Protein AF-A0A7S0JET3-F1 (afdb_monomer_lite)

pLDDT: mean 70.34, std 20.77, range [28.3, 95.25]

Organism: NCBI:txid127549

Structure (mmCIF, N/CA/C/O backbone):
data_AF-A0A7S0JET3-F1
#
_entry.id   AF-A0A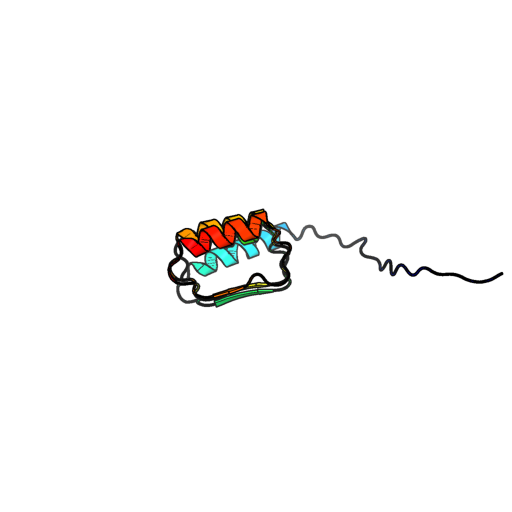7S0JET3-F1
#
loop_
_atom_site.group_PDB
_atom_site.id
_atom_site.type_symbol
_atom_site.label_atom_id
_atom_site.label_alt_id
_atom_site.label_comp_id
_atom_site.label_asym_id
_atom_site.label_entity_id
_atom_site.label_seq_id
_atom_site.pdbx_PDB_ins_code
_atom_site.Cartn_x
_atom_site.Cartn_y
_atom_site.Cartn_z
_atom_site.occupancy
_atom_site.B_iso_or_equiv
_atom_site.auth_seq_id
_atom_site.auth_comp_id
_atom_site.auth_asym_id
_atom_site.auth_atom_id
_atom_site.pdbx_PDB_model_num
ATOM 1 N N . GLU A 1 1 ? 17.717 -19.285 -49.841 1.00 39.00 1 GLU A N 1
ATOM 2 C CA . GLU A 1 1 ? 16.329 -19.580 -49.416 1.00 39.00 1 GLU A CA 1
ATOM 3 C C . GLU A 1 1 ? 15.743 -18.406 -48.615 1.00 39.00 1 GLU A C 1
ATOM 5 O O . GLU A 1 1 ? 16.458 -17.441 -48.375 1.00 39.00 1 GLU A O 1
ATOM 10 N N . VAL A 1 2 ? 14.463 -18.497 -48.237 1.00 48.03 2 VAL A N 1
ATOM 11 C CA . VAL A 1 2 ? 13.688 -17.715 -47.233 1.00 48.03 2 VAL A CA 1
ATOM 12 C C . VAL A 1 2 ? 12.661 -18.718 -46.651 1.00 48.03 2 VAL A C 1
ATOM 14 O O . VAL A 1 2 ? 12.341 -19.650 -47.400 1.00 48.03 2 VAL A O 1
ATOM 17 N N . PRO A 1 3 ? 12.120 -18.625 -45.409 1.00 49.12 3 PRO A N 1
ATOM 18 C CA . PRO A 1 3 ? 12.039 -17.499 -44.453 1.00 49.12 3 PRO A CA 1
ATOM 19 C C . PRO A 1 3 ? 13.204 -17.539 -43.404 1.00 49.12 3 PRO A C 1
ATOM 21 O O . PRO A 1 3 ? 14.259 -18.043 -43.778 1.00 49.12 3 PRO A O 1
ATOM 24 N N . ALA A 1 4 ? 13.192 -17.006 -42.163 1.00 41.25 4 ALA A N 1
ATOM 25 C CA . ALA A 1 4 ? 12.106 -16.522 -41.291 1.00 41.25 4 ALA A CA 1
ATOM 26 C C . ALA A 1 4 ? 12.525 -15.512 -40.182 1.00 41.25 4 ALA A C 1
ATOM 28 O O . ALA A 1 4 ? 13.652 -15.025 -40.158 1.00 41.25 4 ALA A O 1
ATOM 29 N N . ASP A 1 5 ? 11.540 -15.227 -39.324 1.00 39.62 5 ASP A N 1
ATOM 30 C CA . ASP A 1 5 ? 11.409 -14.401 -38.106 1.00 39.62 5 ASP A CA 1
ATOM 31 C C . ASP A 1 5 ? 12.553 -14.517 -37.065 1.00 39.62 5 ASP A C 1
ATOM 33 O O . ASP A 1 5 ? 13.194 -15.557 -36.949 1.00 39.62 5 ASP A O 1
ATOM 37 N N . GLU A 1 6 ? 12.884 -13.481 -36.279 1.00 42.69 6 GLU A N 1
ATOM 38 C CA . GLU A 1 6 ? 12.016 -12.918 -35.224 1.00 42.69 6 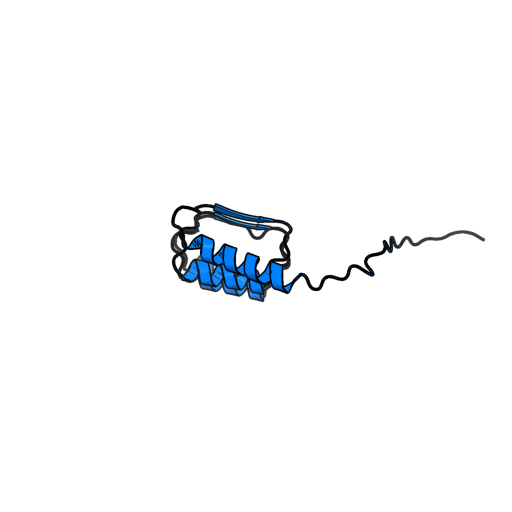GLU A CA 1
ATOM 39 C C . GLU A 1 6 ? 12.308 -11.429 -34.921 1.00 42.69 6 GLU A C 1
ATOM 41 O O . GLU A 1 6 ? 13.459 -10.985 -34.950 1.00 42.69 6 GLU A O 1
ATOM 46 N N . GLU A 1 7 ? 11.271 -10.640 -34.609 1.00 43.59 7 GLU A N 1
ATOM 47 C CA . GLU A 1 7 ? 11.440 -9.242 -34.194 1.00 43.59 7 GLU A CA 1
ATOM 48 C C . GLU A 1 7 ? 11.948 -9.118 -32.753 1.00 43.59 7 GLU A C 1
ATOM 50 O O . GLU A 1 7 ? 11.353 -9.643 -31.813 1.00 43.59 7 GLU A O 1
ATOM 55 N N . ALA A 1 8 ? 12.960 -8.274 -32.554 1.00 38.47 8 ALA A N 1
ATOM 56 C CA . ALA A 1 8 ? 13.244 -7.675 -31.258 1.00 38.47 8 ALA A CA 1
ATOM 57 C C . ALA A 1 8 ? 13.442 -6.165 -31.430 1.00 38.47 8 ALA A C 1
ATOM 59 O O . ALA A 1 8 ? 14.510 -5.700 -31.832 1.00 38.47 8 ALA A O 1
ATOM 60 N N . HIS A 1 9 ? 12.407 -5.390 -31.093 1.00 35.44 9 HIS A N 1
ATOM 61 C CA . HIS A 1 9 ? 12.462 -3.930 -30.970 1.00 35.44 9 HIS A CA 1
ATOM 62 C C . HIS A 1 9 ? 13.376 -3.507 -29.797 1.00 35.44 9 HIS A C 1
ATOM 64 O O . HIS A 1 9 ? 12.923 -3.030 -28.757 1.00 35.44 9 HIS A O 1
ATOM 70 N N . GLY A 1 10 ? 14.690 -3.662 -29.972 1.00 33.66 10 GLY A N 1
ATOM 71 C CA . GLY A 1 10 ? 15.734 -3.198 -29.058 1.00 33.66 10 GLY A CA 1
ATOM 72 C C . GLY A 1 10 ? 15.927 -1.683 -29.125 1.00 33.66 10 GLY A C 1
ATOM 73 O O . GLY A 1 10 ? 16.995 -1.206 -29.501 1.00 33.66 10 GLY A O 1
ATOM 74 N N . SER A 1 11 ? 14.887 -0.911 -28.800 1.00 34.38 11 SER A N 1
ATOM 75 C CA . SER A 1 11 ? 14.970 0.550 -28.764 1.00 34.38 11 SER A CA 1
ATOM 76 C C . SER A 1 11 ? 15.827 1.013 -27.586 1.00 34.38 11 SER A C 1
ATOM 78 O O . SER A 1 11 ? 15.315 1.136 -26.477 1.00 34.38 11 SER A O 1
ATOM 80 N N . ALA A 1 12 ? 17.102 1.293 -27.868 1.00 34.59 12 ALA A N 1
ATOM 81 C CA . ALA A 1 12 ? 17.967 2.277 -27.208 1.00 34.59 12 ALA A CA 1
ATOM 82 C C . ALA A 1 12 ? 17.445 2.825 -25.859 1.00 34.59 12 ALA A C 1
ATOM 84 O O . ALA A 1 12 ? 16.928 3.938 -25.778 1.00 34.59 12 ALA A O 1
ATOM 85 N N . ALA A 1 13 ? 17.595 2.018 -24.807 1.00 40.03 13 ALA A N 1
ATOM 86 C CA . ALA A 1 13 ? 17.415 2.420 -23.410 1.00 40.03 13 ALA A CA 1
ATOM 87 C C . ALA A 1 13 ? 18.743 2.366 -22.629 1.00 40.03 13 ALA A C 1
ATOM 89 O O . ALA A 1 13 ? 18.749 2.403 -21.399 1.00 40.03 13 ALA A O 1
ATOM 90 N N . ASP A 1 14 ? 19.859 2.282 -23.356 1.00 40.56 14 ASP A N 1
ATOM 91 C CA . ASP A 1 14 ? 21.177 2.616 -22.835 1.00 40.56 14 ASP A CA 1
ATOM 92 C C . ASP A 1 14 ? 21.377 4.138 -22.898 1.00 40.56 14 ASP A C 1
ATOM 94 O O . ASP A 1 14 ? 20.822 4.813 -23.764 1.00 40.56 14 ASP A O 1
ATOM 98 N N . GLU A 1 15 ? 22.162 4.661 -21.960 1.00 37.97 15 GLU A N 1
ATOM 99 C CA . GLU A 1 15 ? 22.495 6.085 -21.808 1.00 37.97 15 GLU A CA 1
ATOM 100 C C . GLU A 1 15 ? 21.332 7.083 -21.605 1.00 37.97 15 GLU A C 1
ATOM 102 O O . GLU A 1 15 ? 21.030 7.922 -22.452 1.00 37.97 15 GLU A O 1
ATOM 107 N N . LEU A 1 16 ? 20.841 7.179 -20.362 1.00 31.09 16 LEU A N 1
ATOM 108 C CA . LEU A 1 16 ? 20.594 8.505 -19.776 1.00 31.09 16 LEU A CA 1
ATOM 109 C C . LEU A 1 16 ? 21.105 8.588 -18.333 1.00 31.09 16 LEU A C 1
ATOM 111 O O . LEU A 1 16 ? 20.449 8.205 -17.366 1.00 31.09 16 LEU A O 1
ATOM 115 N N . HIS A 1 17 ? 22.308 9.152 -18.209 1.00 35.56 17 HIS A N 1
ATOM 116 C CA . HIS A 1 17 ? 22.865 9.677 -16.965 1.00 35.56 17 HIS A CA 1
ATOM 117 C C . HIS A 1 17 ? 21.831 10.500 -16.180 1.00 35.56 17 HIS A C 1
ATOM 119 O O . HIS A 1 17 ? 21.273 11.458 -16.720 1.00 35.56 17 HIS A O 1
ATOM 125 N N . CYS A 1 18 ? 21.716 10.277 -14.866 1.00 28.30 18 CYS A N 1
ATOM 126 C CA . CYS A 1 18 ? 21.338 11.365 -13.963 1.00 28.30 18 CYS A CA 1
ATOM 127 C C . CYS A 1 18 ? 21.788 11.162 -12.512 1.00 28.30 18 CYS A C 1
ATOM 129 O O . CYS A 1 18 ? 21.158 10.453 -11.734 1.00 28.30 18 CYS A O 1
ATOM 131 N N . GLY A 1 19 ? 22.752 11.977 -12.072 1.00 30.52 19 GLY A N 1
ATOM 132 C CA . GLY A 1 19 ? 22.982 12.281 -10.650 1.00 30.52 19 GLY A CA 1
ATOM 133 C C . GLY A 1 19 ? 21.845 13.086 -9.986 1.00 30.52 19 GLY A C 1
ATOM 134 O O . GLY A 1 19 ? 22.096 13.840 -9.048 1.00 30.52 19 GLY A O 1
ATOM 135 N N . GLY A 1 20 ? 20.610 12.974 -10.492 1.00 36.34 20 GLY A N 1
ATOM 136 C CA . GLY A 1 20 ? 19.420 13.711 -10.059 1.00 36.34 20 GLY A CA 1
ATOM 137 C C . GLY A 1 20 ? 18.574 13.002 -8.996 1.00 36.34 20 GLY A C 1
ATOM 138 O O . GLY A 1 20 ? 17.747 13.650 -8.351 1.00 36.34 20 GLY A O 1
ATOM 139 N N . GLU A 1 21 ? 18.793 11.705 -8.755 1.00 41.59 21 GLU A N 1
ATOM 140 C CA . GLU A 1 21 ? 17.960 10.904 -7.841 1.00 41.59 21 GLU A CA 1
ATOM 141 C C . GLU A 1 21 ? 17.940 11.463 -6.410 1.00 41.59 21 GLU A C 1
ATOM 143 O O . GLU A 1 21 ? 16.873 11.609 -5.814 1.00 41.59 21 GLU A O 1
ATOM 148 N N . ARG A 1 22 ? 19.087 11.946 -5.911 1.00 41.03 22 ARG A N 1
ATOM 149 C CA . ARG A 1 22 ? 19.202 12.581 -4.582 1.00 41.03 22 ARG A CA 1
ATOM 150 C C . ARG A 1 22 ? 18.405 13.885 -4.424 1.00 41.03 22 ARG A C 1
ATOM 152 O O . ARG A 1 22 ? 18.215 14.347 -3.300 1.00 41.03 22 ARG A O 1
ATOM 159 N N . ARG A 1 23 ? 17.930 14.504 -5.515 1.00 40.03 23 ARG A N 1
ATOM 160 C CA . ARG A 1 23 ? 17.031 15.675 -5.459 1.00 40.03 23 ARG A CA 1
ATOM 161 C C . ARG A 1 23 ? 15.559 15.259 -5.458 1.00 40.03 23 ARG A C 1
ATOM 163 O O . ARG A 1 23 ? 14.761 15.870 -4.751 1.00 40.03 23 ARG A O 1
ATOM 170 N N . LEU A 1 24 ? 15.225 14.201 -6.197 1.00 44.16 24 LEU A N 1
ATOM 171 C CA . LEU A 1 24 ? 13.894 13.592 -6.213 1.00 44.16 24 LEU A CA 1
ATOM 172 C C . LEU A 1 24 ? 13.561 12.911 -4.885 1.00 44.16 24 LEU A C 1
ATOM 174 O O . LEU A 1 24 ? 12.431 13.013 -4.428 1.00 44.16 24 LEU A O 1
ATOM 178 N N . GLU A 1 25 ? 14.533 12.285 -4.227 1.00 45.00 25 GLU A N 1
ATOM 179 C CA . GLU A 1 25 ? 14.326 11.620 -2.939 1.00 45.00 25 GLU A CA 1
ATOM 180 C C . GLU A 1 25 ? 13.880 12.601 -1.842 1.00 45.00 25 GLU A C 1
ATOM 182 O O . GLU A 1 25 ? 12.903 12.343 -1.147 1.00 45.00 25 GLU A O 1
ATOM 187 N N . ARG A 1 26 ? 14.472 13.804 -1.785 1.00 41.25 26 ARG A N 1
ATOM 188 C CA . ARG A 1 26 ? 14.042 14.864 -0.851 1.00 41.25 26 ARG A CA 1
ATOM 189 C C . ARG A 1 26 ? 12.635 15.395 -1.163 1.00 41.25 26 ARG A C 1
ATOM 191 O O . ARG A 1 26 ? 11.916 15.757 -0.239 1.00 41.25 26 ARG A O 1
ATOM 198 N N . LEU A 1 27 ? 12.222 15.405 -2.435 1.00 45.38 27 LEU A N 1
ATOM 199 C CA . LEU A 1 27 ? 10.849 15.736 -2.851 1.00 45.38 27 LEU A CA 1
ATOM 200 C C . LEU A 1 27 ? 9.851 14.606 -2.535 1.00 45.38 27 LEU A C 1
ATOM 202 O O . LEU A 1 27 ? 8.736 14.889 -2.104 1.00 45.38 27 LEU A O 1
ATOM 206 N N . ARG A 1 28 ? 10.254 13.335 -2.675 1.00 50.78 28 ARG A N 1
ATOM 207 C CA . ARG A 1 28 ? 9.461 12.162 -2.261 1.00 50.78 28 ARG A CA 1
ATOM 208 C C . ARG A 1 28 ? 9.213 12.173 -0.750 1.00 50.78 28 ARG A C 1
ATOM 210 O O . ARG A 1 28 ? 8.076 11.990 -0.329 1.00 50.78 28 ARG A O 1
ATOM 217 N N . THR A 1 29 ? 10.232 12.468 0.062 1.00 48.81 29 THR A N 1
ATOM 218 C CA . THR A 1 29 ? 10.069 12.632 1.519 1.00 48.81 29 THR A CA 1
ATOM 219 C C . THR A 1 29 ? 9.238 13.872 1.870 1.00 48.81 29 THR A C 1
ATOM 221 O O . THR A 1 29 ? 8.430 13.823 2.794 1.00 48.81 29 THR A O 1
ATOM 224 N N . ALA A 1 30 ? 9.367 14.972 1.118 1.00 46.84 30 ALA A N 1
ATOM 225 C CA . ALA A 1 30 ? 8.547 16.168 1.326 1.00 46.84 30 ALA A CA 1
ATOM 226 C C . ALA A 1 30 ? 7.049 15.923 1.070 1.00 46.84 30 ALA A C 1
ATOM 228 O O . ALA A 1 30 ? 6.227 16.511 1.761 1.00 46.84 30 ALA A O 1
ATOM 229 N N . ALA A 1 31 ? 6.676 15.024 0.151 1.00 52.41 31 ALA A N 1
ATOM 230 C CA . ALA A 1 31 ? 5.278 14.626 -0.023 1.00 52.41 31 ALA A CA 1
ATOM 231 C C . ALA A 1 31 ? 4.706 13.955 1.242 1.00 52.41 31 ALA A C 1
ATOM 233 O O . ALA A 1 31 ? 3.592 14.276 1.637 1.00 52.41 31 ALA A O 1
ATOM 234 N N . ALA A 1 32 ? 5.482 13.102 1.923 1.00 50.78 32 ALA A N 1
ATOM 235 C CA . ALA A 1 32 ? 5.079 12.508 3.203 1.00 50.78 32 ALA A CA 1
ATOM 236 C C . ALA A 1 32 ? 4.972 13.550 4.337 1.00 50.78 32 ALA A C 1
ATOM 238 O O . ALA A 1 32 ? 4.097 13.437 5.188 1.00 50.78 32 ALA A O 1
ATOM 239 N N . LEU A 1 33 ? 5.796 14.605 4.319 1.00 45.06 33 LEU A N 1
ATOM 240 C CA . LEU A 1 33 ? 5.671 15.747 5.242 1.00 45.06 33 LEU A CA 1
ATOM 241 C C . LEU A 1 33 ? 4.503 16.688 4.891 1.00 45.06 33 LEU A C 1
ATOM 243 O O . LEU A 1 33 ? 3.995 17.383 5.762 1.00 45.06 33 LEU A O 1
ATOM 247 N N . LEU A 1 34 ? 4.029 16.699 3.644 1.00 49.50 34 LEU A N 1
ATOM 248 C CA . LEU A 1 34 ? 2.820 17.432 3.246 1.00 49.50 34 LEU A CA 1
ATOM 249 C C . LEU A 1 34 ? 1.521 16.690 3.615 1.00 49.50 34 LEU A C 1
ATOM 251 O O . LEU A 1 34 ? 0.450 17.284 3.534 1.00 49.50 34 LEU A O 1
ATOM 255 N N . LEU A 1 35 ? 1.591 15.428 4.065 1.00 50.97 35 LEU A N 1
ATOM 256 C CA . LEU A 1 35 ? 0.440 14.705 4.630 1.00 50.97 35 LEU A CA 1
ATOM 257 C C . LEU A 1 35 ? 0.085 15.153 6.059 1.00 50.97 35 LEU A C 1
ATOM 259 O O . LEU A 1 35 ? -1.033 14.889 6.496 1.00 50.97 35 LEU A O 1
ATOM 263 N N . SER A 1 36 ? 0.994 15.818 6.787 1.00 45.56 36 SER A N 1
ATOM 264 C CA . SER A 1 36 ? 0.686 16.359 8.122 1.00 45.56 36 SER A CA 1
ATOM 265 C C . SER A 1 36 ? -0.067 17.694 8.092 1.00 45.56 36 SER A C 1
ATOM 267 O O . SER A 1 36 ? -0.553 18.130 9.132 1.00 45.56 36 SER A O 1
ATOM 269 N N . ASP A 1 37 ? -0.198 18.332 6.925 1.00 45.53 37 ASP A N 1
ATOM 270 C CA . ASP A 1 37 ? -1.045 19.515 6.760 1.00 45.53 37 ASP A CA 1
ATOM 271 C C . ASP A 1 37 ? -2.492 19.073 6.470 1.00 45.53 37 ASP A C 1
ATOM 273 O O . ASP A 1 37 ? -2.779 18.396 5.477 1.00 45.53 37 ASP A O 1
ATOM 277 N N . ALA A 1 38 ? -3.403 19.404 7.389 1.00 50.09 38 ALA A N 1
ATOM 278 C CA . ALA A 1 38 ? -4.638 18.659 7.676 1.00 50.09 38 ALA A CA 1
ATOM 279 C C . ALA A 1 38 ? -5.789 18.796 6.647 1.00 50.09 38 ALA A C 1
ATOM 281 O O . ALA A 1 38 ? -6.965 18.721 7.005 1.00 50.09 38 ALA A O 1
ATOM 282 N N . LEU A 1 39 ? -5.472 19.007 5.368 1.00 51.56 39 LEU A N 1
ATOM 283 C CA . LEU A 1 39 ? -6.435 19.198 4.275 1.00 51.56 39 LEU A CA 1
ATOM 284 C C . LEU A 1 39 ? -6.253 18.225 3.096 1.00 51.56 39 LEU A C 1
ATOM 286 O O . LEU A 1 39 ? -7.118 18.168 2.222 1.00 51.56 39 LEU A O 1
ATOM 290 N N . CYS A 1 40 ? -5.171 17.439 3.045 1.00 55.69 40 CYS A N 1
ATOM 291 C CA . CYS A 1 40 ? -4.895 16.547 1.912 1.00 55.69 40 CYS A CA 1
ATOM 292 C C . CYS A 1 40 ? -5.690 15.225 1.982 1.00 55.69 40 CYS A C 1
ATOM 294 O O . CYS A 1 40 ? -5.1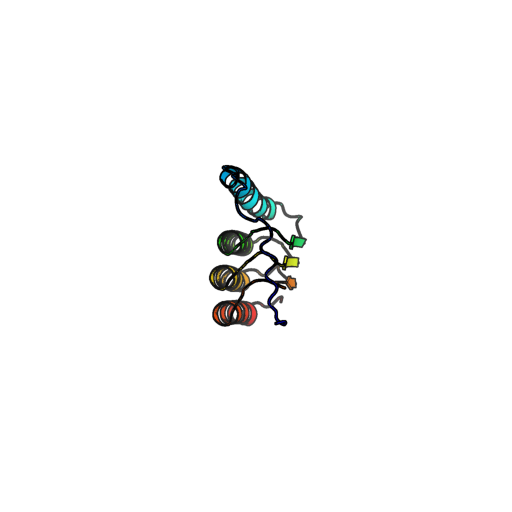42 14.143 2.174 1.00 55.69 40 CYS A O 1
ATOM 296 N N . THR A 1 41 ? -7.011 15.295 1.793 1.00 65.56 41 THR A N 1
ATOM 297 C CA . THR A 1 41 ? -7.921 14.137 1.916 1.00 65.56 41 THR A CA 1
ATOM 298 C C . THR A 1 41 ? -7.745 13.079 0.818 1.00 65.56 41 THR A C 1
ATOM 300 O O . THR A 1 41 ? -8.297 11.982 0.930 1.00 65.56 41 THR A O 1
ATOM 303 N N . ARG A 1 42 ? -7.031 13.392 -0.275 1.00 69.75 42 ARG A N 1
ATOM 304 C CA . ARG A 1 42 ? -6.810 12.487 -1.415 1.00 69.75 42 ARG A CA 1
ATOM 305 C C . ARG A 1 42 ? -5.374 12.576 -1.934 1.00 69.75 42 ARG A C 1
ATOM 307 O O . ARG A 1 42 ? -4.999 13.586 -2.522 1.00 69.75 42 ARG A O 1
ATOM 314 N N . LEU A 1 43 ? -4.616 11.490 -1.808 1.00 74.62 43 LEU A N 1
ATOM 315 C CA . LEU A 1 43 ? -3.294 11.323 -2.407 1.00 74.62 43 LEU A CA 1
ATOM 316 C C . LEU A 1 43 ? -3.392 10.429 -3.651 1.00 74.62 43 LEU A C 1
ATOM 318 O O . LEU A 1 43 ? -3.873 9.298 -3.579 1.00 74.62 43 LEU A O 1
ATOM 322 N N . HIS A 1 44 ? -2.922 10.924 -4.797 1.00 74.06 44 HIS A N 1
ATOM 323 C CA . HIS A 1 44 ? -2.836 10.149 -6.036 1.00 74.06 44 HIS A CA 1
ATOM 324 C C . HIS A 1 44 ? -1.410 10.201 -6.588 1.00 74.06 44 HIS A C 1
ATOM 326 O O . HIS A 1 44 ? -0.922 11.253 -6.992 1.00 74.06 44 HIS A O 1
ATOM 332 N N . LEU A 1 45 ? -0.759 9.045 -6.625 1.00 71.75 45 LEU A N 1
ATOM 333 C CA . LEU A 1 45 ? 0.569 8.826 -7.176 1.00 71.75 45 LEU A CA 1
ATOM 334 C C . LEU A 1 45 ? 0.417 7.868 -8.358 1.00 71.75 45 LEU A C 1
ATOM 336 O O . LEU A 1 45 ? -0.050 6.744 -8.195 1.00 71.75 45 LEU A O 1
ATOM 340 N N . SER A 1 46 ? 0.769 8.330 -9.555 1.00 69.81 46 SER A N 1
ATOM 341 C CA . SER A 1 46 ? 0.684 7.548 -10.789 1.00 69.81 46 SER A CA 1
ATOM 342 C C . SER A 1 46 ? 1.974 7.678 -11.574 1.00 69.81 46 SER A C 1
ATOM 344 O O . SER A 1 46 ? 2.486 8.786 -11.730 1.00 69.81 46 SER A O 1
ATOM 346 N N . SER A 1 47 ? 2.468 6.558 -12.106 1.00 59.00 47 SER A N 1
ATOM 347 C CA . SER A 1 47 ? 3.571 6.521 -13.083 1.00 59.00 47 SER A CA 1
ATOM 348 C C . SER A 1 47 ? 4.873 7.193 -12.609 1.00 59.00 47 SER A C 1
ATOM 350 O O . SER A 1 47 ? 5.728 7.567 -13.409 1.00 59.00 47 SER A O 1
ATOM 352 N N . THR A 1 48 ? 5.044 7.334 -11.294 1.00 63.38 48 THR A N 1
ATOM 353 C CA . THR A 1 48 ? 6.286 7.750 -10.641 1.00 63.38 48 THR A CA 1
ATOM 354 C C . THR A 1 48 ? 6.968 6.524 -10.040 1.00 63.38 48 THR A C 1
ATOM 356 O O . THR A 1 48 ? 6.300 5.644 -9.500 1.00 63.38 48 THR A O 1
ATOM 359 N N . MET A 1 49 ? 8.303 6.459 -10.082 1.00 61.44 49 MET A N 1
ATOM 360 C CA . MET A 1 49 ? 9.061 5.425 -9.361 1.00 61.44 49 MET A CA 1
ATOM 361 C C . MET A 1 49 ? 9.002 5.683 -7.847 1.00 61.44 49 MET A C 1
ATOM 363 O O . MET A 1 49 ? 9.932 6.239 -7.268 1.00 61.44 49 MET A O 1
ATOM 367 N N . VAL A 1 50 ? 7.884 5.331 -7.211 1.00 74.06 50 VAL A N 1
ATOM 368 C CA . VAL A 1 50 ? 7.733 5.351 -5.746 1.00 74.06 50 VAL A CA 1
ATOM 369 C C . VAL A 1 50 ? 8.542 4.200 -5.149 1.00 74.06 50 VAL A C 1
ATOM 371 O O . VAL A 1 50 ? 9.310 4.413 -4.212 1.00 74.06 50 VAL A O 1
ATOM 374 N N . GLY A 1 51 ? 8.407 3.003 -5.734 1.00 81.69 51 GLY A N 1
ATOM 375 C CA . GLY A 1 51 ? 9.042 1.783 -5.244 1.00 81.69 51 GLY A CA 1
ATOM 376 C C . GLY A 1 51 ? 8.611 1.408 -3.824 1.00 81.69 51 GLY A C 1
ATOM 377 O O . GLY A 1 51 ? 7.737 2.037 -3.223 1.00 81.69 51 GLY A O 1
ATOM 378 N N . ASP A 1 52 ? 9.269 0.395 -3.265 1.00 84.25 52 ASP A N 1
ATOM 379 C CA . ASP A 1 52 ? 9.012 -0.041 -1.890 1.00 84.25 52 ASP A CA 1
ATOM 380 C C . ASP A 1 52 ? 9.394 1.027 -0.860 1.00 84.25 52 ASP A C 1
ATOM 382 O O . ASP A 1 52 ? 8.648 1.258 0.087 1.00 84.25 52 ASP A O 1
ATOM 386 N N . THR A 1 53 ? 10.494 1.755 -1.078 1.00 84.12 53 THR A N 1
ATOM 387 C CA . THR A 1 53 ? 10.952 2.831 -0.182 1.00 84.12 53 THR A CA 1
ATOM 388 C C . THR A 1 53 ? 9.922 3.955 -0.052 1.00 84.12 53 THR A C 1
ATOM 390 O O . THR A 1 53 ? 9.652 4.432 1.050 1.00 84.12 53 THR A O 1
ATOM 393 N N . GLY A 1 54 ? 9.311 4.379 -1.163 1.00 81.75 54 GLY A N 1
ATOM 394 C CA . GLY A 1 54 ? 8.271 5.404 -1.133 1.00 81.75 54 GLY A CA 1
ATOM 395 C C . GLY A 1 54 ? 6.950 4.888 -0.556 1.00 81.75 54 GLY A C 1
ATOM 396 O O . GLY A 1 54 ? 6.289 5.617 0.178 1.00 81.75 54 GLY A O 1
ATOM 397 N N . ALA A 1 55 ? 6.589 3.626 -0.814 1.00 85.06 55 ALA A N 1
ATOM 398 C CA . ALA A 1 55 ? 5.427 2.990 -0.193 1.00 85.06 55 ALA A CA 1
ATOM 399 C C . ALA A 1 55 ? 5.597 2.856 1.331 1.00 85.06 55 ALA A C 1
ATOM 401 O O . ALA A 1 55 ? 4.655 3.123 2.074 1.00 85.06 55 ALA A O 1
ATOM 402 N N . ALA A 1 56 ? 6.809 2.553 1.806 1.00 86.31 56 ALA A N 1
ATOM 403 C CA . ALA A 1 56 ? 7.139 2.544 3.227 1.00 86.31 56 ALA A CA 1
ATOM 404 C C . ALA A 1 56 ? 7.032 3.938 3.863 1.00 86.31 56 ALA A C 1
ATOM 406 O O . ALA A 1 56 ? 6.429 4.072 4.924 1.00 86.31 56 ALA A O 1
ATOM 407 N N . ALA A 1 57 ? 7.520 4.990 3.195 1.00 82.19 57 ALA A N 1
ATOM 408 C CA . ALA A 1 57 ? 7.358 6.367 3.670 1.00 82.19 57 ALA A CA 1
ATOM 409 C C . ALA A 1 57 ? 5.878 6.799 3.758 1.00 82.19 57 ALA A C 1
ATOM 411 O O . ALA A 1 57 ? 5.493 7.494 4.697 1.00 82.19 57 ALA A O 1
ATOM 412 N N . ILE A 1 58 ? 5.035 6.357 2.816 1.00 80.31 58 ILE A N 1
ATOM 413 C CA . ILE A 1 58 ? 3.578 6.565 2.873 1.00 80.31 58 ILE A CA 1
ATOM 414 C C . ILE A 1 58 ? 2.968 5.774 4.037 1.00 80.31 58 ILE A C 1
ATOM 416 O O . ILE A 1 58 ? 2.140 6.317 4.762 1.00 80.31 58 ILE A O 1
ATOM 420 N N . GLY A 1 59 ? 3.402 4.529 4.256 1.00 84.38 59 GLY A N 1
ATOM 421 C CA . GLY A 1 59 ? 2.994 3.713 5.399 1.00 84.38 59 GLY A CA 1
ATOM 422 C C . GLY A 1 59 ? 3.302 4.384 6.741 1.00 84.38 59 GLY A C 1
ATOM 423 O O . GLY A 1 59 ? 2.416 4.502 7.582 1.00 84.38 59 GLY A O 1
ATOM 424 N N . GLU A 1 60 ? 4.513 4.909 6.931 1.00 82.56 60 GLU A N 1
ATOM 425 C CA . GLU A 1 60 ? 4.867 5.667 8.140 1.00 82.56 60 GLU A CA 1
ATOM 426 C C . GLU A 1 60 ? 4.037 6.955 8.290 1.00 82.56 60 GLU A C 1
ATOM 428 O O . GLU A 1 60 ? 3.560 7.248 9.385 1.00 82.56 60 GLU A O 1
ATOM 433 N N . GLY A 1 61 ? 3.762 7.680 7.199 1.00 79.31 61 GLY A N 1
ATOM 434 C CA . GLY A 1 61 ? 2.852 8.834 7.223 1.00 79.31 61 GLY A CA 1
ATOM 435 C C . GLY A 1 61 ? 1.420 8.464 7.640 1.00 79.31 61 GLY A C 1
ATOM 436 O O . GLY A 1 61 ? 0.813 9.147 8.463 1.00 79.31 61 GLY A O 1
ATOM 437 N N . LEU A 1 62 ? 0.893 7.345 7.135 1.00 78.88 62 LEU A N 1
ATOM 438 C CA . LEU A 1 62 ? -0.412 6.810 7.533 1.00 78.88 62 LEU A CA 1
ATOM 439 C C . LEU A 1 62 ? -0.435 6.384 9.013 1.00 78.88 62 LEU A C 1
ATOM 441 O O . LEU A 1 62 ? -1.429 6.651 9.688 1.00 78.88 62 LEU A O 1
ATOM 445 N N . LYS A 1 63 ? 0.644 5.782 9.538 1.00 81.06 63 LYS A N 1
ATOM 446 C CA . LYS A 1 63 ? 0.784 5.455 10.973 1.00 81.06 63 LYS A CA 1
ATOM 447 C C . LYS A 1 63 ? 0.849 6.699 11.857 1.00 81.06 63 LYS A C 1
ATOM 449 O O . LYS A 1 63 ? 0.325 6.681 12.965 1.00 81.06 63 LYS A O 1
ATOM 454 N N . ALA A 1 64 ? 1.449 7.783 11.367 1.00 77.38 64 ALA A N 1
ATOM 455 C CA . ALA A 1 64 ? 1.559 9.059 12.074 1.00 77.38 64 ALA A CA 1
ATOM 456 C C . ALA A 1 64 ? 0.231 9.847 12.175 1.00 77.38 64 ALA A C 1
ATOM 458 O O . ALA A 1 64 ? 0.234 10.988 12.633 1.00 77.38 64 ALA A O 1
ATOM 459 N N . GLY A 1 65 ? -0.900 9.259 11.763 1.00 65.81 65 GLY A N 1
ATOM 460 C CA . GLY A 1 65 ? -2.227 9.873 11.865 1.00 65.81 65 GLY A CA 1
ATOM 461 C C . GLY A 1 65 ? -2.622 10.743 10.669 1.00 65.81 65 GLY A C 1
ATOM 462 O O . GLY A 1 65 ? -3.489 11.603 10.810 1.00 65.81 65 GLY A O 1
ATOM 463 N N . ALA A 1 66 ? -2.012 10.547 9.493 1.00 68.00 66 ALA A N 1
ATOM 464 C CA . ALA A 1 66 ? -2.391 11.292 8.295 1.00 68.00 66 ALA A CA 1
ATOM 465 C C . ALA A 1 66 ? -3.868 11.066 7.914 1.00 68.00 66 ALA A C 1
ATOM 467 O O . ALA A 1 66 ? -4.314 9.931 7.713 1.00 68.00 66 ALA A O 1
ATOM 468 N N . VAL A 1 67 ? -4.604 12.171 7.750 1.00 68.50 67 VAL A N 1
ATOM 469 C CA . VAL A 1 67 ? -6.054 12.205 7.472 1.00 68.50 67 VAL A CA 1
ATOM 470 C C . VAL A 1 67 ? -6.336 12.072 5.965 1.00 68.50 67 VAL A C 1
ATOM 472 O O . VAL A 1 67 ? -7.017 12.888 5.343 1.00 68.50 67 VAL A O 1
ATOM 475 N N . VAL A 1 68 ? -5.744 11.050 5.346 1.00 69.88 68 VAL A N 1
ATOM 476 C CA . VAL A 1 68 ? -5.917 10.745 3.921 1.00 69.88 68 VAL A CA 1
ATOM 477 C C . VAL A 1 68 ? -7.052 9.741 3.774 1.00 69.88 68 VAL A C 1
ATOM 479 O O . VAL A 1 68 ? -6.860 8.570 4.066 1.00 69.88 68 VAL A O 1
ATOM 482 N N . ASN A 1 69 ? -8.214 10.162 3.268 1.00 78.75 69 ASN A N 1
ATOM 483 C CA . ASN A 1 69 ? -9.339 9.254 3.012 1.00 78.75 69 ASN A CA 1
ATOM 484 C C . ASN A 1 69 ? -9.187 8.454 1.711 1.00 78.75 69 ASN A C 1
ATOM 486 O O . ASN A 1 69 ? -9.789 7.392 1.583 1.00 78.75 69 ASN A O 1
ATOM 490 N N . PHE A 1 70 ? -8.411 8.938 0.740 1.00 81.62 70 PHE A N 1
ATOM 491 C CA . PHE A 1 70 ? -8.189 8.261 -0.541 1.00 81.62 70 PHE A CA 1
ATOM 492 C C . PHE A 1 70 ? -6.697 8.188 -0.860 1.00 81.62 70 PHE A C 1
ATOM 494 O O . PHE A 1 70 ? -6.057 9.224 -1.029 1.00 81.62 70 PHE A O 1
ATOM 501 N N . LEU A 1 71 ? -6.161 6.979 -1.010 1.00 84.81 71 LEU A N 1
ATOM 502 C CA . LEU A 1 71 ? -4.789 6.719 -1.429 1.00 84.81 71 LEU A CA 1
ATOM 503 C C . LEU A 1 71 ? -4.794 5.891 -2.714 1.00 84.81 71 LEU A C 1
ATOM 505 O O . LEU A 1 71 ? -5.235 4.745 -2.721 1.00 84.81 71 LEU A O 1
ATOM 509 N N . ALA A 1 72 ? -4.257 6.449 -3.794 1.00 84.75 72 ALA A N 1
ATOM 510 C CA . ALA A 1 72 ? -3.965 5.711 -5.015 1.00 84.75 72 ALA A CA 1
ATOM 511 C C . ALA A 1 72 ? -2.463 5.732 -5.299 1.00 84.75 72 ALA A C 1
ATOM 513 O O . ALA A 1 72 ? -1.863 6.800 -5.382 1.00 84.75 72 ALA A O 1
ATOM 514 N N . ILE A 1 73 ? -1.876 4.551 -5.474 1.00 83.25 73 ILE A N 1
ATOM 515 C CA . ILE A 1 73 ? -0.491 4.341 -5.894 1.00 83.25 73 ILE A CA 1
ATOM 516 C C . ILE A 1 73 ? -0.559 3.412 -7.107 1.00 83.25 73 ILE A C 1
ATOM 518 O O . ILE A 1 73 ? -0.745 2.210 -6.952 1.00 83.25 73 ILE A O 1
ATOM 522 N N . VAL A 1 74 ? -0.489 3.956 -8.320 1.00 83.38 74 VAL A N 1
ATOM 523 C CA . VAL A 1 74 ? -0.824 3.241 -9.562 1.00 83.38 74 VAL A CA 1
ATOM 524 C C . VAL A 1 74 ? 0.376 3.202 -10.504 1.00 83.38 74 VAL A C 1
ATOM 526 O O . VAL A 1 74 ? 0.921 4.241 -10.871 1.00 83.38 74 VAL A O 1
ATOM 529 N N . ARG A 1 75 ? 0.776 2.001 -10.945 1.00 82.19 75 ARG A N 1
ATOM 530 C CA . ARG A 1 75 ? 1.960 1.791 -11.810 1.00 82.19 75 ARG A CA 1
ATOM 531 C C . ARG A 1 75 ? 3.243 2.425 -11.249 1.00 82.19 75 ARG A C 1
ATOM 533 O O . ARG A 1 75 ? 4.021 3.038 -11.975 1.00 82.19 75 ARG A O 1
ATOM 540 N N . CYS A 1 76 ? 3.468 2.266 -9.947 1.00 81.81 76 CYS A N 1
ATOM 541 C CA . CYS A 1 76 ? 4.560 2.908 -9.214 1.00 81.81 76 CYS A CA 1
ATOM 542 C C . CYS A 1 76 ? 5.701 1.953 -8.811 1.00 81.81 76 CYS A C 1
ATOM 544 O O . CYS A 1 76 ? 6.575 2.328 -8.026 1.00 81.81 76 CYS A O 1
ATOM 546 N N . ASN A 1 77 ? 5.699 0.729 -9.356 1.00 85.62 77 ASN A N 1
ATOM 547 C CA . ASN A 1 77 ? 6.683 -0.329 -9.090 1.00 85.62 77 ASN A CA 1
ATOM 548 C C . ASN A 1 77 ? 6.804 -0.684 -7.589 1.00 85.62 77 ASN A C 1
ATOM 550 O O . ASN A 1 77 ? 7.890 -0.998 -7.109 1.00 85.62 77 ASN A O 1
ATOM 554 N N . VAL A 1 78 ? 5.692 -0.626 -6.849 1.00 87.69 78 VAL A N 1
ATOM 555 C CA . VAL A 1 78 ? 5.607 -1.170 -5.483 1.00 87.69 78 VAL A CA 1
ATOM 556 C C . VAL A 1 78 ? 5.606 -2.698 -5.560 1.00 87.69 78 VAL A C 1
ATOM 558 O O . VAL A 1 78 ? 4.883 -3.258 -6.384 1.00 87.69 78 VAL A O 1
ATOM 561 N N . GLY A 1 79 ? 6.422 -3.358 -4.747 1.00 91.88 79 GLY A N 1
ATOM 562 C CA . GLY A 1 79 ? 6.470 -4.805 -4.570 1.00 91.88 79 GLY A CA 1
ATOM 563 C C . GLY A 1 79 ? 5.936 -5.231 -3.202 1.00 91.88 79 GLY A C 1
ATOM 564 O O . GLY A 1 79 ? 5.229 -4.484 -2.523 1.00 91.88 79 GLY A O 1
ATOM 565 N N . ASP A 1 80 ? 6.284 -6.449 -2.787 1.00 94.38 80 ASP A N 1
ATOM 566 C CA . ASP A 1 80 ? 5.786 -7.036 -1.538 1.00 94.38 80 ASP A CA 1
ATOM 567 C C . ASP A 1 80 ? 6.231 -6.273 -0.285 1.00 94.38 80 ASP A C 1
ATOM 569 O O . ASP A 1 80 ? 5.456 -6.147 0.661 1.00 94.38 80 ASP A O 1
ATOM 573 N N . ALA A 1 81 ? 7.444 -5.711 -0.274 1.00 93.31 81 ALA A N 1
ATOM 574 C CA . ALA A 1 81 ? 7.956 -4.972 0.879 1.00 93.31 81 ALA A CA 1
ATOM 575 C C . ALA A 1 81 ? 7.203 -3.647 1.100 1.00 93.31 81 ALA A C 1
ATOM 577 O O . ALA A 1 81 ? 6.834 -3.317 2.229 1.00 93.31 81 ALA A O 1
ATOM 578 N N . GLY A 1 82 ? 6.914 -2.904 0.028 1.00 90.56 82 GLY A N 1
ATOM 579 C CA . GLY A 1 82 ? 6.108 -1.689 0.094 1.00 90.56 82 GLY A CA 1
ATOM 580 C C . GLY A 1 82 ? 4.639 -1.978 0.399 1.00 90.56 82 GLY A C 1
ATOM 581 O O . GLY A 1 82 ? 4.026 -1.268 1.195 1.00 90.56 82 GLY A O 1
ATOM 582 N N . ALA A 1 83 ? 4.088 -3.056 -0.166 1.00 92.75 83 ALA A N 1
ATOM 583 C CA . ALA A 1 83 ? 2.752 -3.546 0.166 1.00 92.75 83 ALA A CA 1
ATOM 584 C C . ALA A 1 83 ? 2.625 -3.927 1.650 1.00 92.75 83 ALA A C 1
ATOM 586 O O . ALA A 1 83 ? 1.647 -3.548 2.291 1.00 92.75 83 ALA A O 1
ATOM 587 N N . ALA A 1 84 ? 3.631 -4.595 2.224 1.00 94.69 84 ALA A N 1
ATOM 588 C CA . ALA A 1 84 ? 3.656 -4.938 3.642 1.00 94.69 84 ALA A CA 1
ATOM 589 C C . ALA A 1 84 ? 3.711 -3.698 4.546 1.00 94.69 84 ALA A C 1
ATOM 591 O O . ALA A 1 84 ? 2.985 -3.629 5.535 1.00 94.69 84 ALA A O 1
ATOM 592 N N . ALA A 1 85 ? 4.496 -2.677 4.186 1.00 91.81 85 ALA A N 1
ATOM 593 C CA . ALA A 1 85 ? 4.537 -1.426 4.943 1.00 91.81 85 ALA A C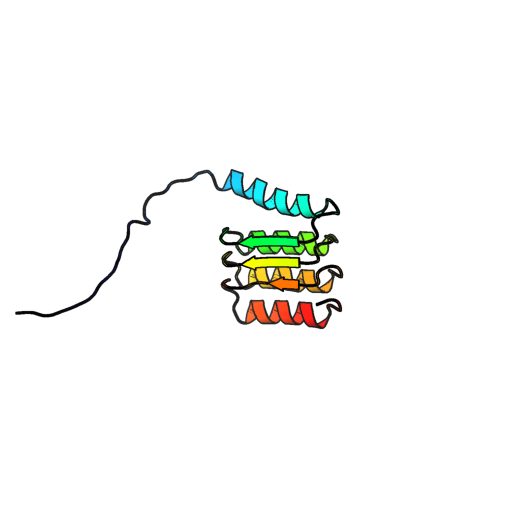A 1
ATOM 594 C C . ALA A 1 85 ? 3.189 -0.674 4.926 1.00 91.81 85 ALA A C 1
ATOM 596 O O . ALA A 1 85 ? 2.786 -0.114 5.948 1.00 91.81 85 ALA A O 1
ATOM 597 N N . ILE A 1 86 ? 2.466 -0.710 3.798 1.00 90.38 86 ILE A N 1
ATOM 598 C CA . ILE A 1 86 ? 1.085 -0.210 3.707 1.00 90.38 86 ILE A CA 1
ATOM 599 C C . ILE A 1 86 ? 0.152 -1.076 4.567 1.00 90.38 86 ILE A C 1
ATOM 601 O O . ILE A 1 86 ? -0.616 -0.527 5.351 1.00 90.38 86 ILE A O 1
ATOM 605 N N . GLY A 1 87 ? 0.253 -2.406 4.492 1.00 92.19 87 GLY A N 1
ATOM 606 C CA . GLY A 1 87 ? -0.528 -3.347 5.304 1.00 92.19 87 GLY A CA 1
ATOM 607 C C . GLY A 1 87 ? -0.386 -3.117 6.813 1.00 92.19 87 GLY A C 1
ATOM 608 O O . GLY A 1 87 ? -1.389 -3.044 7.517 1.00 92.19 87 GLY A O 1
ATOM 609 N N . GLU A 1 88 ? 0.833 -2.903 7.316 1.00 91.31 88 GLU A N 1
ATOM 610 C CA . GLU A 1 88 ? 1.062 -2.526 8.720 1.00 91.31 88 GLU A CA 1
ATOM 611 C C . GLU A 1 88 ? 0.461 -1.158 9.074 1.00 91.31 88 GLU A C 1
ATOM 613 O O . GLU A 1 88 ? -0.033 -0.969 10.183 1.00 91.31 88 GLU A O 1
ATOM 618 N N . ALA A 1 89 ? 0.470 -0.196 8.148 1.00 89.25 89 ALA A N 1
ATOM 619 C CA . ALA A 1 89 ? -0.136 1.113 8.376 1.00 89.25 89 ALA A CA 1
ATOM 620 C C . ALA A 1 89 ? -1.673 1.065 8.411 1.00 89.25 89 ALA A C 1
ATOM 622 O O . ALA A 1 89 ? -2.294 1.766 9.212 1.00 89.25 89 ALA A O 1
ATOM 623 N N . LEU A 1 90 ? -2.292 0.190 7.611 1.00 89.31 90 LEU A N 1
ATOM 624 C CA . LEU A 1 90 ? -3.737 -0.062 7.646 1.00 89.31 90 LEU A CA 1
ATOM 625 C C . LEU A 1 90 ? -4.217 -0.577 9.007 1.00 89.31 90 LEU A C 1
ATOM 627 O O . LEU A 1 90 ? -5.372 -0.350 9.350 1.00 89.31 90 LEU A O 1
ATOM 631 N N . LYS A 1 91 ? -3.354 -1.217 9.809 1.00 88.69 91 LYS A N 1
ATOM 632 C CA . LYS A 1 91 ? -3.734 -1.712 11.144 1.00 88.69 91 LYS A CA 1
ATOM 633 C C . LYS A 1 91 ? -4.022 -0.607 12.159 1.00 88.69 91 LYS A C 1
ATOM 635 O O . LYS A 1 91 ? -4.656 -0.881 13.173 1.00 88.69 91 LYS A O 1
ATOM 640 N N . VAL A 1 92 ? -3.524 0.607 11.913 1.00 85.81 92 VAL A N 1
ATOM 641 C CA . VAL A 1 92 ? -3.612 1.744 12.847 1.00 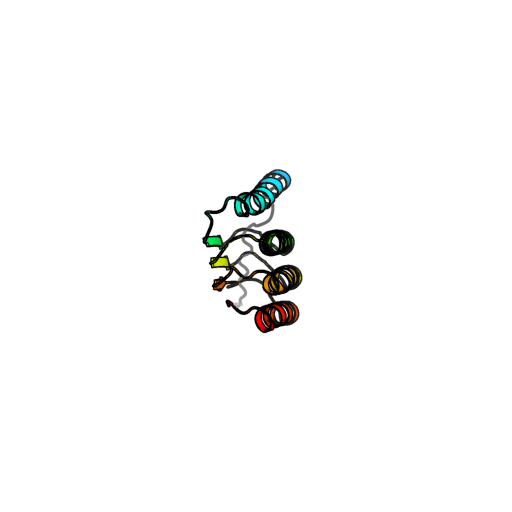85.81 92 VAL A CA 1
ATOM 642 C C . VAL A 1 92 ? -4.261 2.991 12.243 1.00 85.81 92 VAL A C 1
ATOM 644 O O . VAL A 1 92 ? -4.666 3.877 12.988 1.00 85.81 92 VAL A O 1
ATOM 647 N N . ASN A 1 93 ? -4.357 3.097 10.913 1.00 82.12 93 ASN A N 1
ATOM 648 C CA . ASN A 1 93 ? -4.976 4.252 10.271 1.00 82.12 93 ASN A CA 1
ATOM 649 C C . ASN A 1 93 ? -6.506 4.098 10.192 1.00 82.12 93 ASN A C 1
ATOM 651 O O . ASN A 1 93 ? -7.021 3.268 9.445 1.00 82.12 93 ASN A O 1
ATOM 655 N N . GLU A 1 94 ? -7.220 4.948 10.929 1.00 81.94 94 GLU A N 1
ATOM 656 C CA . GLU A 1 94 ? -8.690 4.992 10.992 1.00 81.94 94 GLU A CA 1
ATOM 657 C C . GLU A 1 94 ? -9.307 6.101 10.104 1.00 81.94 94 GLU A C 1
ATOM 659 O O . GLU A 1 94 ? -10.469 6.464 10.277 1.00 81.94 94 GLU A O 1
ATOM 664 N N . ALA A 1 95 ? -8.544 6.672 9.164 1.00 80.88 95 ALA A N 1
ATOM 665 C CA . ALA A 1 95 ? -9.006 7.743 8.269 1.00 80.88 95 ALA A CA 1
ATOM 666 C C . ALA A 1 95 ? -9.126 7.302 6.800 1.00 80.88 95 ALA A C 1
ATOM 668 O O . ALA A 1 95 ? -9.972 7.817 6.062 1.00 80.88 95 ALA A O 1
ATOM 669 N N . LEU A 1 96 ? -8.287 6.359 6.366 1.00 82.88 96 LEU A N 1
ATOM 670 C CA . LEU A 1 96 ? -8.267 5.867 4.996 1.00 82.88 96 LEU A CA 1
ATOM 671 C C . LEU A 1 96 ? -9.532 5.056 4.701 1.00 82.88 96 LEU A C 1
ATOM 673 O O . LEU A 1 96 ? -9.814 4.077 5.376 1.00 82.88 96 LEU A O 1
ATOM 677 N N . ALA A 1 97 ? -10.270 5.474 3.670 1.00 85.25 97 ALA A N 1
ATOM 678 C CA . ALA A 1 97 ? -11.545 4.894 3.238 1.00 85.25 97 ALA A CA 1
ATOM 679 C C . ALA A 1 97 ? -11.509 4.396 1.778 1.00 85.25 97 ALA A C 1
ATOM 681 O O . ALA A 1 97 ? -12.493 3.889 1.244 1.00 85.25 97 ALA A O 1
ATOM 682 N N . THR A 1 98 ? -10.395 4.585 1.066 1.00 85.06 98 THR A N 1
ATOM 683 C CA . THR A 1 98 ? -10.175 4.020 -0.269 1.00 85.06 98 THR A CA 1
ATOM 684 C C . THR A 1 98 ? -8.685 3.832 -0.522 1.00 85.06 98 THR A C 1
ATOM 686 O O . THR A 1 98 ? -7.928 4.801 -0.508 1.00 85.06 98 THR A O 1
ATOM 689 N N . LEU A 1 99 ? -8.280 2.600 -0.829 1.00 88.75 99 LEU A N 1
ATOM 690 C CA . LEU A 1 99 ? -6.923 2.242 -1.231 1.00 88.75 99 LEU A CA 1
ATOM 691 C C . LEU A 1 99 ? -6.935 1.672 -2.657 1.00 88.75 99 LEU A C 1
ATOM 693 O O . LEU A 1 99 ? -7.716 0.774 -2.964 1.00 88.75 99 LEU A O 1
ATOM 697 N N . ARG A 1 100 ? -6.061 2.174 -3.534 1.00 88.69 100 ARG A N 1
ATOM 698 C CA . ARG A 1 100 ? -5.845 1.653 -4.893 1.00 88.69 100 ARG A CA 1
ATOM 699 C C . ARG A 1 100 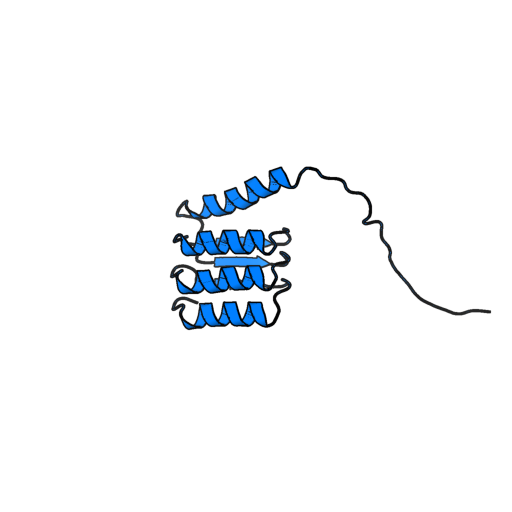? -4.368 1.390 -5.141 1.00 88.69 100 ARG A C 1
ATOM 701 O O . ARG A 1 100 ? -3.556 2.301 -5.005 1.00 88.69 100 ARG A O 1
ATOM 708 N N . LEU A 1 101 ? -4.042 0.167 -5.552 1.00 88.12 101 LEU A N 1
ATOM 709 C CA . LEU A 1 101 ? -2.670 -0.302 -5.790 1.00 88.12 101 LEU A CA 1
ATOM 710 C C . LEU A 1 101 ? -2.484 -0.883 -7.207 1.00 88.12 101 LEU A C 1
ATOM 712 O O . LEU A 1 101 ? -1.609 -1.717 -7.439 1.00 88.12 101 LEU A O 1
ATOM 716 N N . ASP A 1 102 ? -3.320 -0.449 -8.155 1.00 85.69 102 ASP A N 1
ATOM 717 C CA . ASP A 1 102 ? -3.412 -1.002 -9.509 1.00 85.69 102 ASP A CA 1
ATOM 718 C C . ASP A 1 102 ? -2.084 -0.934 -10.290 1.00 85.69 102 ASP A C 1
ATOM 720 O O . ASP A 1 102 ? -1.399 0.091 -10.327 1.00 85.69 102 ASP A O 1
ATOM 724 N N . GLY A 1 103 ? -1.733 -2.014 -10.993 1.00 82.56 103 GLY A N 1
ATOM 725 C CA . GLY A 1 103 ? -0.565 -2.044 -11.884 1.00 82.56 103 GLY A CA 1
ATOM 726 C C . GLY A 1 103 ? 0.798 -1.953 -11.184 1.00 82.56 103 GLY A C 1
ATOM 727 O O . GLY A 1 103 ? 1.786 -1.610 -11.832 1.00 82.56 103 GLY A O 1
ATOM 728 N N . ASN A 1 104 ? 0.864 -2.223 -9.879 1.00 89.19 104 ASN A N 1
ATOM 729 C CA . ASN A 1 104 ? 2.118 -2.461 -9.163 1.00 89.19 104 ASN A CA 1
ATOM 730 C C . ASN A 1 104 ? 2.592 -3.921 -9.319 1.00 89.19 104 ASN A C 1
ATOM 732 O O . ASN A 1 104 ? 1.925 -4.735 -9.951 1.00 89.19 104 ASN A O 1
ATOM 736 N N . LYS A 1 105 ? 3.755 -4.250 -8.746 1.00 91.56 105 LYS A N 1
ATOM 737 C CA . LYS A 1 105 ? 4.387 -5.582 -8.766 1.00 91.56 105 LYS A CA 1
ATOM 738 C C . LYS A 1 105 ? 4.184 -6.326 -7.437 1.00 91.56 105 LYS A C 1
ATOM 740 O O . LYS A 1 105 ? 5.104 -6.958 -6.929 1.00 91.56 105 LYS A O 1
ATOM 745 N N . ILE A 1 106 ? 2.993 -6.193 -6.860 1.00 92.75 106 ILE A N 1
ATOM 746 C CA . ILE A 1 106 ? 2.613 -6.844 -5.603 1.00 92.75 106 ILE A CA 1
ATOM 747 C C . ILE A 1 106 ? 2.307 -8.312 -5.910 1.00 92.75 106 ILE A C 1
ATOM 749 O O . ILE A 1 106 ? 1.459 -8.591 -6.758 1.00 92.75 106 ILE A O 1
ATOM 753 N N . GLY A 1 107 ? 3.017 -9.225 -5.254 1.00 92.81 107 GLY A N 1
ATOM 754 C CA . GLY A 1 107 ? 2.782 -10.662 -5.297 1.00 92.81 107 GLY A CA 1
ATOM 755 C C . GLY A 1 107 ? 1.975 -11.141 -4.090 1.00 92.81 107 GLY A C 1
ATOM 756 O O . GLY A 1 107 ? 1.400 -10.354 -3.332 1.00 92.81 107 GLY A O 1
ATOM 757 N N . ASP A 1 108 ? 1.941 -12.460 -3.903 1.00 94.75 108 ASP A N 1
ATOM 758 C CA . ASP A 1 108 ? 1.114 -13.101 -2.876 1.00 94.75 108 ASP A CA 1
ATOM 759 C C . ASP A 1 108 ? 1.469 -12.629 -1.457 1.00 94.75 108 ASP A C 1
ATOM 761 O O . ASP A 1 108 ? 0.577 -12.389 -0.644 1.00 94.75 108 ASP A O 1
ATOM 765 N N . ALA A 1 109 ? 2.757 -12.432 -1.156 1.00 94.44 109 ALA A N 1
ATOM 766 C CA . ALA A 1 109 ? 3.205 -12.005 0.170 1.00 94.44 109 ALA A CA 1
ATOM 767 C C . ALA A 1 109 ? 2.740 -10.577 0.508 1.00 94.44 109 ALA A C 1
ATOM 769 O O . ALA A 1 109 ? 2.237 -10.332 1.607 1.00 94.44 109 ALA A O 1
ATOM 770 N N . GLY A 1 110 ? 2.843 -9.641 -0.442 1.00 92.56 110 GLY A N 1
ATOM 771 C CA . GLY A 1 110 ? 2.337 -8.283 -0.275 1.00 92.56 110 GLY A CA 1
ATOM 772 C C . GLY A 1 110 ? 0.810 -8.231 -0.209 1.00 92.56 110 GLY A C 1
ATOM 773 O O . GLY A 1 110 ? 0.256 -7.495 0.608 1.00 92.56 110 GLY A O 1
ATOM 774 N N . ALA A 1 111 ? 0.121 -9.052 -1.007 1.00 93.19 111 ALA A N 1
ATOM 775 C CA . ALA A 1 111 ? -1.335 -9.172 -0.971 1.00 93.19 111 ALA A CA 1
ATOM 776 C C . ALA A 1 111 ? -1.842 -9.713 0.380 1.00 93.19 111 ALA A C 1
ATOM 778 O O . ALA A 1 111 ? -2.798 -9.166 0.933 1.00 93.19 111 ALA A O 1
ATOM 779 N N . ILE A 1 112 ? -1.176 -10.726 0.950 1.00 95.25 112 ILE A N 1
ATOM 780 C CA . ILE A 1 112 ? -1.470 -11.252 2.294 1.00 95.25 112 ILE A CA 1
ATOM 781 C C . ILE A 1 112 ? -1.279 -10.161 3.354 1.00 95.25 112 ILE A C 1
ATOM 783 O O . ILE A 1 112 ? -2.167 -9.961 4.180 1.00 95.25 112 ILE A O 1
ATOM 787 N N . ALA A 1 113 ? -0.175 -9.409 3.307 1.00 94.56 113 ALA A N 1
ATOM 788 C CA . ALA A 1 113 ? 0.091 -8.355 4.285 1.00 94.56 113 ALA A CA 1
ATOM 789 C C . ALA A 1 113 ? -0.939 -7.207 4.227 1.00 94.56 113 ALA A C 1
ATOM 791 O O . ALA A 1 113 ? -1.364 -6.703 5.268 1.00 94.56 113 ALA A O 1
ATOM 792 N N . ILE A 1 114 ? -1.403 -6.831 3.028 1.00 92.25 114 ILE A N 1
ATOM 793 C CA . ILE A 1 114 ? -2.515 -5.881 2.860 1.00 92.25 114 ILE A CA 1
ATOM 794 C C . ILE A 1 114 ? -3.814 -6.469 3.426 1.00 92.25 114 ILE A C 1
ATOM 796 O O . ILE A 1 114 ? -4.517 -5.781 4.163 1.00 92.25 114 ILE A O 1
ATOM 800 N N . ALA A 1 115 ? -4.125 -7.735 3.131 1.00 92.44 115 ALA A N 1
ATOM 801 C CA . ALA A 1 115 ? -5.324 -8.398 3.642 1.00 92.44 115 ALA A CA 1
ATOM 802 C C . ALA A 1 115 ? -5.329 -8.495 5.179 1.00 92.44 115 ALA A C 1
ATOM 804 O O . ALA A 1 115 ? -6.369 -8.280 5.797 1.00 92.44 115 ALA A O 1
ATOM 805 N N . ASP A 1 116 ? -4.184 -8.763 5.810 1.00 92.38 116 ASP A N 1
ATOM 806 C CA . ASP A 1 116 ? -4.044 -8.762 7.271 1.00 92.38 116 ASP A CA 1
ATOM 807 C C . ASP A 1 116 ? -4.179 -7.360 7.882 1.00 92.38 116 ASP A C 1
ATOM 809 O O . ASP A 1 116 ? -4.733 -7.223 8.973 1.00 92.38 116 ASP A O 1
ATOM 813 N N . GLY A 1 117 ? -3.748 -6.316 7.167 1.00 89.62 117 GLY A N 1
ATOM 814 C CA . GLY A 1 117 ? -4.042 -4.924 7.510 1.00 89.62 117 GLY A CA 1
ATOM 815 C C . GLY A 1 117 ? -5.539 -4.604 7.461 1.00 89.62 117 GLY A C 1
ATOM 816 O O . GLY A 1 117 ? -6.091 -4.042 8.405 1.00 89.62 117 GLY A O 1
ATOM 817 N N . LEU A 1 118 ? -6.213 -5.018 6.385 1.00 88.94 118 LEU A N 1
ATOM 818 C CA . LEU A 1 118 ? -7.647 -4.795 6.177 1.00 88.94 118 LEU A CA 1
ATOM 819 C C . LEU A 1 118 ? -8.528 -5.560 7.177 1.00 88.94 118 LEU A C 1
ATOM 821 O O . LEU A 1 118 ? -9.526 -5.014 7.623 1.00 88.94 118 LEU A O 1
ATOM 825 N N . LYS A 1 119 ? -8.154 -6.780 7.595 1.00 89.19 119 LYS A N 1
ATOM 826 C CA . LYS A 1 119 ? -8.922 -7.581 8.580 1.00 89.19 119 LYS A CA 1
ATOM 827 C C . LYS A 1 119 ? -9.163 -6.874 9.917 1.00 89.19 119 LYS A C 1
ATOM 829 O O . LYS A 1 119 ? -10.124 -7.212 10.606 1.00 89.19 119 LYS A O 1
ATOM 834 N N . VAL A 1 120 ? -8.261 -5.979 10.321 1.00 84.69 120 VAL A N 1
ATOM 835 C CA . VAL A 1 120 ? -8.356 -5.237 11.590 1.00 84.69 120 VAL A CA 1
ATOM 836 C C . VAL A 1 120 ? -8.782 -3.781 11.399 1.00 84.69 120 VAL A C 1
ATOM 838 O O . VAL A 1 120 ? -9.261 -3.166 12.354 1.00 84.69 120 VAL A O 1
ATOM 841 N N . ASN A 1 121 ? -8.642 -3.241 10.184 1.00 82.50 121 ASN A N 1
ATOM 842 C CA . ASN A 1 121 ? -9.184 -1.940 9.825 1.00 82.50 121 ASN A CA 1
ATOM 843 C C . ASN A 1 121 ? -10.726 -1.998 9.844 1.00 82.50 121 ASN A C 1
ATOM 845 O O . ASN A 1 121 ? -11.326 -3.016 9.513 1.00 82.50 121 ASN A O 1
ATOM 849 N N . LYS A 1 122 ? -11.375 -0.915 10.282 1.00 78.19 122 LYS A N 1
ATOM 850 C CA . LYS A 1 122 ? -12.843 -0.829 10.426 1.00 78.19 122 LYS A CA 1
ATOM 851 C C . LYS A 1 122 ? -13.486 0.202 9.490 1.00 78.19 122 LYS A C 1
ATOM 853 O O . LYS A 1 122 ? -14.660 0.523 9.660 1.00 78.19 122 LYS A O 1
ATOM 858 N N . VAL A 1 123 ? -12.700 0.762 8.573 1.00 79.12 123 VAL A N 1
ATOM 859 C CA . VAL A 1 123 ? -13.044 1.920 7.732 1.00 79.12 123 VAL A CA 1
ATOM 860 C C . VAL A 1 123 ? -12.981 1.576 6.238 1.00 79.12 123 VAL A C 1
ATOM 862 O O . VAL A 1 123 ? -13.768 2.125 5.465 1.00 79.12 123 VAL A O 1
ATOM 865 N N . LEU A 1 124 ? -12.079 0.665 5.854 1.00 72.00 124 LEU A N 1
ATOM 866 C CA . LEU A 1 124 ? -11.926 0.092 4.506 1.00 72.00 124 LEU A CA 1
ATOM 867 C C . LEU A 1 124 ? -12.706 -1.216 4.307 1.00 72.00 124 LEU A C 1
ATOM 869 O O . LEU A 1 124 ? -12.837 -1.977 5.290 1.00 72.00 124 LEU A O 1
#

InterPro domains:
  IPR001611 Leucine-rich repeat [PF13516] (41-58)
  IPR001611 Leucine-rich repeat [PF13516] (71-86)
  IPR001611 Leucine-rich repeat [PF13516] (96-115)
  IPR032675 Leucine-rich repeat domain superfamily [G3DSA:3.80.10.10] (21-124)
  IPR052201 Leucine-rich repeat-containing regulator of pluripotency [PTHR24111] (33-122)

Radius of gyration: 18.24 Å; chains: 1; bounding box: 36×39×62 Å

Secondary structure (DSSP, 8-state):
------------------TTHHHHHHHHHHHHHGGGSTT--EEEEESS--HHHHHHHHHHHHHTT---SEEEEESS---HHHHHHHHHHHTT-SS--EEE-TTS---HHHHHHHHHHHHH-S--

Foldseek 3Di:
DDDDDDDDPPPDPPDDDDPCVVVVVVVLLVVLVVLVVQPQQEDAAEPAQCELVSLLSVLVSLQVARQHQYDAHELNQYELNSLLSVLVSLLRRQRHQYYHDYNYHYDPNSVVSNVNSVVNHPRD

Sequence (124 aa):
EVPADEEAHGSAADELHCGGERRLERLRTAAALLLSDALCTRLHLSSTMVGDTGAAAIGEGLKAGAVVNFLAIVRCNVGDAGAAAIGEALKVNEALATLRLDGNKIGDAGAIAIADGLKVNKVL